Protein AF-A0A553MRD0-F1 (afdb_monomer_lite)

InterPro domains:
  IPR001875 Death effector domain [PS50168] (4-34)
  IPR001875 Death effector domain [SM00031] (3-57)
  IPR011029 Death-like domain superfamily [G3DSA:1.10.533.10] (2-34)
  IPR011029 Death-like domain superfamily [G3DSA:1.10.533.10] (35-106)
  IPR011029 Death-like domain superfamily [SSF47986] (2-101)

Foldseek 3Di:
DVVVVVVLVVVLVVVADPVLVVQLVVLLPDDDPPVLVSVLSSCVSSVNVVNNVSSVCCCCPVVVVPP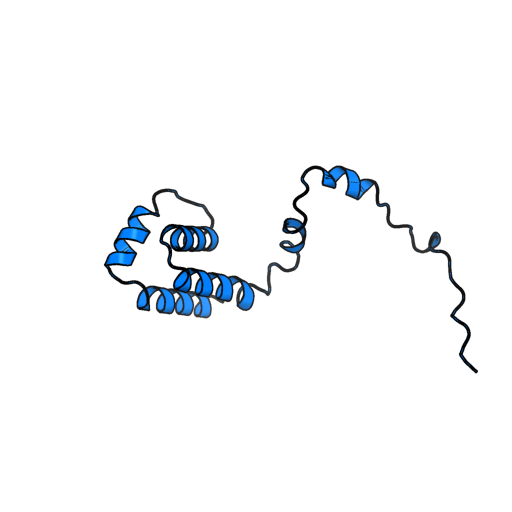PVPVVVPVPPDPVCVVCVVVPDDDDPVPDPDDDPDDDDD

Secondary structure (DSSP, 8-state):
-HHHHHHHHHHHHHT--HHHHHHHHHH--S--S-HHHHHHHHHHHTT-HHHHHHHHHHHHHTSTTS-TTTGGGTSS--GGGHHHHTT-PPPPGGGS--PPPPPPP-

Sequence (106 aa):
IMSEYSNLLSDLSENITNEDLEQLKSACKEDIPDDLSYIEHIFEISRRPDLLTRVIEYRTTVLKISEDDEIDTKLTRIPSAKKYKDIIRQPSEDEIIKLAPPPKKA

Radius of gyration: 23.46 Å; chains: 1; bounding box: 43×65×54 Å

Structure (mmCIF, N/CA/C/O backbone):
data_AF-A0A553MRD0-F1
#
_entry.id   AF-A0A553MRD0-F1
#
loop_
_atom_site.group_PDB
_atom_site.id
_atom_site.type_symbol
_atom_site.label_atom_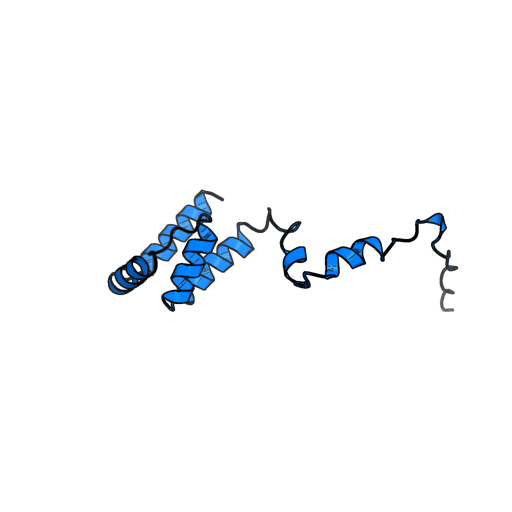id
_atom_site.label_alt_id
_atom_site.label_comp_id
_atom_site.label_asym_id
_atom_site.label_entity_id
_atom_site.label_seq_id
_atom_site.pdbx_PDB_ins_code
_atom_site.Cartn_x
_atom_site.Cartn_y
_atom_site.Cartn_z
_atom_site.occupancy
_atom_site.B_iso_or_equiv
_atom_site.auth_seq_id
_atom_site.auth_comp_id
_atom_site.auth_asym_id
_atom_site.auth_atom_id
_atom_site.pdbx_PDB_model_num
ATOM 1 N N . ILE A 1 1 ? -6.794 1.584 -12.802 1.00 62.12 1 ILE A N 1
ATOM 2 C CA . ILE A 1 1 ? -5.589 2.236 -12.227 1.00 62.12 1 ILE A CA 1
ATOM 3 C C . ILE A 1 1 ? -5.991 3.418 -11.342 1.00 62.12 1 ILE A C 1
ATOM 5 O O . ILE A 1 1 ? -5.884 3.278 -10.138 1.00 62.12 1 ILE A O 1
ATOM 9 N N . MET A 1 2 ? -6.558 4.513 -11.872 1.00 73.19 2 MET A N 1
ATOM 10 C CA . MET A 1 2 ? -6.988 5.674 -11.051 1.00 73.19 2 MET A CA 1
ATOM 11 C C . MET A 1 2 ? -8.027 5.339 -9.959 1.00 73.19 2 MET A C 1
ATOM 13 O O . MET A 1 2 ? -7.956 5.878 -8.861 1.00 73.19 2 MET A O 1
ATOM 17 N N . SER A 1 3 ? -8.968 4.427 -10.233 1.00 77.12 3 SER A N 1
ATOM 18 C CA . SER A 1 3 ? -9.942 3.944 -9.239 1.00 77.12 3 SER A CA 1
ATOM 19 C C . SER A 1 3 ? -9.289 3.136 -8.114 1.00 77.12 3 SER A C 1
ATOM 21 O O . SER A 1 3 ? -9.604 3.342 -6.951 1.00 77.12 3 SER A O 1
ATOM 23 N N . GLU A 1 4 ? -8.341 2.263 -8.455 1.00 79.50 4 GLU A N 1
ATOM 24 C CA . GLU A 1 4 ? -7.602 1.438 -7.491 1.00 79.50 4 GLU A CA 1
ATOM 25 C C . GLU A 1 4 ? -6.691 2.293 -6.602 1.00 79.50 4 GLU A C 1
ATOM 27 O O . GLU A 1 4 ? -6.588 2.045 -5.406 1.00 79.50 4 GLU A O 1
ATOM 32 N N . TYR A 1 5 ? -6.086 3.346 -7.163 1.00 82.38 5 TYR A N 1
ATOM 33 C CA . TYR A 1 5 ? -5.322 4.325 -6.389 1.00 82.38 5 TYR A CA 1
ATOM 34 C C . TYR A 1 5 ? -6.209 5.059 -5.377 1.00 82.38 5 TYR A C 1
ATOM 36 O O . TYR A 1 5 ? -5.846 5.202 -4.214 1.00 82.38 5 TYR A O 1
ATOM 44 N N . SER A 1 6 ? -7.408 5.478 -5.796 1.00 83.81 6 SER A N 1
ATOM 45 C CA . SER A 1 6 ? -8.380 6.106 -4.896 1.00 83.81 6 SER A CA 1
ATOM 46 C C . SER A 1 6 ? -8.820 5.162 -3.773 1.00 83.81 6 SER A C 1
ATOM 48 O O . SER A 1 6 ? -8.970 5.605 -2.637 1.00 83.81 6 SER A O 1
ATOM 50 N N . ASN A 1 7 ? -9.006 3.875 -4.075 1.00 86.00 7 ASN A N 1
ATOM 51 C CA . ASN A 1 7 ? -9.350 2.863 -3.076 1.00 86.00 7 ASN A CA 1
ATOM 52 C C . ASN A 1 7 ? -8.201 2.656 -2.082 1.00 86.00 7 ASN A C 1
ATOM 54 O O . ASN A 1 7 ? -8.436 2.655 -0.878 1.00 86.00 7 ASN A O 1
ATOM 58 N N . LEU A 1 8 ? -6.956 2.572 -2.568 1.00 87.06 8 LEU A N 1
ATOM 59 C CA . LEU A 1 8 ? -5.769 2.493 -1.716 1.00 87.06 8 LEU A CA 1
ATOM 60 C C . LEU A 1 8 ? -5.691 3.688 -0.758 1.00 87.06 8 LEU A C 1
ATOM 62 O O . LEU A 1 8 ? -5.460 3.498 0.432 1.00 87.06 8 LEU A O 1
ATOM 66 N N . LEU A 1 9 ? -5.893 4.912 -1.252 1.00 88.31 9 LEU A N 1
ATOM 67 C CA . LEU A 1 9 ? -5.852 6.107 -0.405 1.00 88.31 9 LEU A CA 1
ATOM 68 C C . LEU A 1 9 ? -6.962 6.107 0.656 1.00 88.31 9 LEU A C 1
ATOM 70 O O . LEU A 1 9 ? -6.705 6.512 1.790 1.00 88.31 9 LEU A O 1
ATOM 74 N N . SER A 1 10 ? -8.163 5.628 0.315 1.00 87.75 10 SER A N 1
ATOM 75 C CA . SER A 1 10 ? -9.256 5.462 1.282 1.00 87.75 10 SER A CA 1
ATOM 76 C C . SER A 1 10 ? -8.880 4.451 2.366 1.00 87.75 10 SER A C 1
ATOM 78 O O . SER A 1 10 ? -8.929 4.773 3.551 1.00 87.75 10 SER A O 1
ATOM 80 N N . ASP A 1 11 ? -8.400 3.273 1.963 1.00 88.06 11 ASP A N 1
ATOM 81 C CA . ASP A 1 11 ? -7.976 2.205 2.869 1.00 88.06 11 ASP A CA 1
ATOM 82 C C . ASP A 1 11 ? -6.852 2.658 3.811 1.00 88.06 11 ASP A C 1
ATOM 84 O O . ASP A 1 11 ? -6.874 2.361 5.007 1.00 88.06 11 ASP A O 1
ATOM 88 N N . LEU A 1 12 ? -5.857 3.380 3.290 1.00 89.06 12 LEU A N 1
ATOM 89 C CA . LEU A 1 12 ? -4.775 3.936 4.100 1.00 89.06 12 LEU A CA 1
ATOM 90 C C . LEU A 1 12 ? -5.325 4.953 5.104 1.00 89.06 12 LEU A C 1
ATOM 92 O O . LEU A 1 12 ? -5.004 4.871 6.287 1.00 89.06 12 LEU A O 1
ATOM 96 N N . SER A 1 13 ? -6.194 5.866 4.660 1.00 88.00 13 SER A N 1
ATOM 97 C CA . SER A 1 13 ? -6.797 6.885 5.522 1.00 88.00 13 SER A CA 1
ATOM 98 C C . SER A 1 13 ? -7.643 6.287 6.647 1.00 88.00 13 SER A C 1
ATOM 100 O O . SER A 1 13 ? -7.644 6.827 7.749 1.00 88.00 13 SER A O 1
ATOM 102 N N . GLU A 1 14 ? -8.354 5.189 6.398 1.00 90.00 14 GLU A N 1
ATOM 103 C CA . GLU A 1 14 ? -9.171 4.509 7.412 1.00 90.00 14 GLU A CA 1
ATOM 104 C C . GLU A 1 14 ? -8.326 3.834 8.503 1.00 90.00 14 GLU A C 1
ATOM 106 O O . GLU A 1 14 ? -8.797 3.640 9.623 1.00 90.00 14 GLU A O 1
ATOM 111 N N . ASN A 1 15 ? -7.066 3.507 8.199 1.00 86.31 15 ASN A N 1
ATOM 112 C CA . ASN A 1 15 ? -6.142 2.840 9.118 1.00 86.31 15 ASN A CA 1
ATOM 113 C C . ASN A 1 15 ? -5.134 3.803 9.778 1.00 86.31 15 ASN A C 1
ATOM 115 O O . ASN A 1 15 ? -4.297 3.369 10.574 1.00 86.31 15 ASN A O 1
ATOM 119 N N . ILE A 1 16 ? -5.198 5.103 9.480 1.00 89.25 16 ILE A N 1
ATOM 120 C CA . ILE A 1 16 ? -4.351 6.140 10.084 1.00 89.25 16 ILE A CA 1
ATOM 121 C C . ILE A 1 16 ? -5.108 6.793 11.246 1.00 89.25 16 ILE A C 1
ATOM 123 O O . ILE A 1 16 ? -6.171 7.385 11.062 1.00 89.25 16 ILE A O 1
ATOM 127 N N . THR A 1 17 ? -4.553 6.726 12.457 1.00 88.38 17 THR A N 1
ATOM 128 C CA . THR A 1 17 ? -5.090 7.471 13.604 1.00 88.38 17 THR A CA 1
ATOM 129 C C . THR A 1 17 ? -4.562 8.909 13.618 1.00 88.38 17 THR A C 1
ATOM 131 O O . THR A 1 17 ? -3.593 9.243 12.940 1.00 88.38 17 THR A O 1
ATOM 134 N N . ASN A 1 18 ? -5.161 9.788 14.428 1.00 85.44 18 ASN A N 1
ATOM 135 C CA . ASN A 1 18 ? -4.657 11.161 14.584 1.00 85.44 18 ASN A CA 1
ATOM 136 C C . ASN A 1 18 ? -3.228 11.217 15.158 1.00 85.44 18 ASN A C 1
ATOM 138 O O . ASN A 1 18 ? -2.488 12.145 14.847 1.00 85.44 18 ASN A O 1
ATOM 142 N N . GLU A 1 19 ? -2.833 10.239 15.977 1.00 84.69 19 GLU A N 1
ATOM 143 C CA . GLU A 1 19 ? -1.469 10.153 16.512 1.00 84.69 19 GLU A CA 1
ATOM 144 C C . GLU A 1 19 ? -0.471 9.768 15.416 1.00 84.69 19 GLU A C 1
ATOM 146 O O . GLU A 1 19 ? 0.574 10.405 15.275 1.00 84.69 19 GLU A O 1
ATOM 151 N N . ASP A 1 20 ? -0.835 8.791 14.583 1.00 84.44 20 ASP A N 1
ATOM 152 C CA . ASP A 1 20 ? -0.049 8.428 13.404 1.00 84.44 20 ASP A CA 1
ATOM 153 C C . ASP A 1 20 ? 0.082 9.614 12.452 1.00 84.44 20 ASP A C 1
ATOM 155 O O . ASP A 1 20 ? 1.161 9.882 11.938 1.00 84.44 20 ASP A O 1
ATOM 159 N N . LEU A 1 21 ? -1.000 10.369 12.253 1.00 84.12 21 LEU A N 1
ATOM 160 C CA . LEU A 1 21 ? -1.018 11.519 11.358 1.00 84.12 21 LEU A CA 1
ATOM 161 C C . LEU A 1 21 ? 0.008 12.586 11.767 1.00 84.12 21 LEU A C 1
ATOM 163 O O . LEU A 1 21 ? 0.676 13.156 10.907 1.00 84.12 21 LEU A O 1
ATOM 167 N N . GLU A 1 22 ? 0.172 12.843 13.064 1.00 82.88 22 GLU A N 1
ATOM 168 C CA . GLU A 1 22 ? 1.194 13.771 13.558 1.00 82.88 22 GLU A CA 1
ATOM 169 C C . GLU A 1 22 ? 2.618 13.221 13.376 1.00 82.88 22 GLU A C 1
ATOM 171 O O . GLU A 1 22 ? 3.529 13.970 13.007 1.00 82.88 22 GLU A O 1
ATOM 176 N N . GLN A 1 23 ? 2.819 11.910 13.544 1.00 81.50 23 GLN A N 1
ATOM 177 C CA . GLN A 1 23 ? 4.109 11.271 13.257 1.00 81.50 23 GLN A CA 1
ATOM 178 C C . GLN A 1 23 ? 4.458 11.336 11.765 1.00 81.50 23 GLN A C 1
ATOM 180 O O . GLN A 1 23 ? 5.589 11.677 11.420 1.00 81.50 23 GLN A O 1
ATOM 185 N N . LEU A 1 24 ? 3.484 11.075 10.891 1.00 83.31 24 LEU A N 1
ATOM 186 C CA . LEU A 1 24 ? 3.631 11.146 9.438 1.00 83.31 24 LEU A CA 1
ATOM 187 C C . LEU A 1 24 ? 3.947 12.584 8.996 1.00 83.31 24 LEU A C 1
ATOM 189 O O . LEU A 1 24 ? 4.907 12.806 8.269 1.00 83.31 24 LEU A O 1
ATOM 193 N N . LYS A 1 25 ? 3.231 13.594 9.510 1.00 82.75 25 LYS A N 1
ATOM 194 C CA . LYS A 1 25 ? 3.532 15.014 9.227 1.00 82.75 25 LYS A CA 1
ATOM 195 C C . LYS A 1 25 ? 4.941 15.421 9.656 1.00 82.75 25 LYS A C 1
ATOM 197 O O . LYS A 1 25 ? 5.600 16.178 8.950 1.00 82.75 25 LYS A O 1
ATOM 202 N N . SER A 1 26 ? 5.403 14.938 10.810 1.00 81.12 26 SER A N 1
ATOM 203 C CA . SER A 1 26 ? 6.762 15.202 11.301 1.00 81.12 26 SER A CA 1
ATOM 204 C C . SER A 1 26 ? 7.838 14.552 10.421 1.00 81.12 26 SER A C 1
ATOM 206 O O . SER A 1 26 ? 8.948 15.079 10.307 1.00 81.12 26 SER A O 1
ATOM 208 N N . ALA A 1 27 ? 7.495 13.423 9.801 1.00 78.62 27 ALA A N 1
ATOM 209 C CA . ALA A 1 27 ? 8.334 12.654 8.898 1.00 78.62 27 ALA A CA 1
ATOM 210 C C . ALA A 1 27 ? 8.414 13.273 7.484 1.00 78.62 27 ALA A C 1
ATOM 212 O O . ALA A 1 27 ? 9.456 13.185 6.841 1.00 78.62 27 ALA A O 1
ATOM 213 N N . CYS A 1 28 ? 7.372 13.989 7.047 1.00 76.94 28 CYS A N 1
ATOM 214 C CA . CYS A 1 28 ? 7.262 14.664 5.745 1.00 76.94 28 CYS A CA 1
ATOM 215 C C . CYS A 1 28 ? 8.151 15.920 5.558 1.00 76.94 28 CYS A C 1
ATOM 217 O O . CYS A 1 28 ? 7.751 16.872 4.890 1.00 76.94 28 CYS A O 1
ATOM 219 N N . LYS A 1 29 ? 9.338 15.988 6.174 1.00 69.06 29 LYS A N 1
ATOM 220 C CA . LYS A 1 29 ? 10.199 17.191 6.151 1.00 69.06 29 LYS A CA 1
ATOM 221 C C . LYS A 1 29 ? 10.986 17.402 4.853 1.00 69.06 29 LYS A C 1
ATOM 223 O O . LYS A 1 29 ? 11.548 18.483 4.685 1.00 69.06 29 LYS A O 1
ATOM 228 N N . GLU A 1 30 ? 11.047 16.410 3.970 1.00 64.00 30 GLU A N 1
ATOM 229 C CA . GLU A 1 30 ? 11.822 16.462 2.726 1.00 64.00 30 GLU A CA 1
ATOM 230 C C . GLU A 1 30 ? 10.916 16.174 1.524 1.00 64.00 30 GLU A C 1
ATOM 232 O O . GLU A 1 30 ? 10.273 15.133 1.479 1.00 64.00 30 GLU A O 1
ATOM 237 N N . ASP A 1 31 ? 10.869 17.081 0.544 1.00 58.78 31 ASP A N 1
ATOM 238 C CA . ASP A 1 31 ? 10.139 16.860 -0.710 1.00 58.78 31 ASP A CA 1
ATOM 239 C C . ASP A 1 31 ? 10.905 15.859 -1.589 1.00 58.78 31 ASP A C 1
ATOM 241 O O . ASP A 1 31 ? 11.954 16.185 -2.156 1.00 58.78 31 ASP A O 1
ATOM 245 N N . ILE A 1 32 ? 10.383 14.637 -1.723 1.00 57.00 32 ILE A N 1
ATOM 246 C CA . ILE A 1 32 ? 10.894 13.642 -2.673 1.00 57.00 32 ILE A CA 1
ATOM 247 C C . ILE A 1 32 ? 9.979 13.642 -3.909 1.00 57.00 32 ILE A C 1
ATOM 249 O O . ILE A 1 32 ? 8.768 13.506 -3.760 1.00 57.00 32 ILE A O 1
ATOM 253 N N . PRO A 1 33 ? 10.526 13.764 -5.134 1.00 53.97 33 PRO A N 1
ATOM 254 C CA . PRO A 1 33 ? 9.760 14.000 -6.364 1.00 53.97 33 PRO A CA 1
ATOM 255 C C . PRO A 1 33 ? 8.991 12.780 -6.910 1.00 53.97 33 PRO A C 1
ATOM 257 O O . PRO A 1 33 ? 8.599 12.794 -8.073 1.00 53.97 33 PRO A O 1
ATOM 260 N N . ASP A 1 34 ? 8.802 11.725 -6.116 1.00 60.25 34 ASP A N 1
ATOM 261 C CA . ASP A 1 34 ? 8.186 10.475 -6.562 1.00 60.25 34 ASP A CA 1
ATOM 262 C C . ASP A 1 34 ? 7.126 10.020 -5.549 1.00 60.25 34 ASP A C 1
ATOM 264 O O . ASP A 1 34 ? 7.453 9.523 -4.470 1.00 60.25 34 ASP A O 1
ATOM 268 N N . ASP A 1 35 ? 5.852 10.251 -5.881 1.00 69.62 35 ASP A N 1
ATOM 269 C CA . ASP A 1 35 ? 4.726 10.267 -4.934 1.00 69.62 35 ASP A CA 1
ATOM 270 C C . ASP A 1 35 ? 4.565 8.955 -4.143 1.00 69.62 35 ASP A C 1
ATOM 272 O O . ASP A 1 35 ? 4.292 8.981 -2.943 1.00 69.62 35 ASP A O 1
ATOM 276 N N . LEU A 1 36 ? 4.773 7.795 -4.778 1.00 75.81 36 LEU A N 1
ATOM 277 C CA . LEU A 1 36 ? 4.655 6.487 -4.115 1.00 75.81 36 LEU A CA 1
ATOM 278 C C . LEU A 1 36 ? 5.904 6.129 -3.309 1.00 75.81 36 LEU A C 1
ATOM 280 O O . LEU A 1 36 ? 5.785 5.683 -2.170 1.00 75.81 36 LEU A O 1
ATOM 284 N N . SER A 1 37 ? 7.091 6.362 -3.871 1.00 78.06 37 SER A N 1
ATOM 285 C CA . SER A 1 37 ? 8.369 6.156 -3.179 1.00 78.06 37 SER A CA 1
ATOM 286 C C . SER A 1 37 ? 8.472 7.035 -1.928 1.00 78.06 37 SER A C 1
ATOM 288 O O . SER A 1 37 ? 8.994 6.605 -0.899 1.00 78.06 37 SER A O 1
ATOM 290 N N . TYR A 1 38 ? 7.918 8.248 -1.991 1.00 83.12 38 TYR A N 1
ATOM 291 C CA . TYR A 1 38 ? 7.797 9.148 -0.855 1.00 83.12 38 TYR A CA 1
ATOM 292 C C . TYR A 1 38 ? 6.866 8.575 0.219 1.00 83.12 38 TYR A C 1
ATOM 294 O O . TYR A 1 38 ? 7.277 8.438 1.368 1.00 83.12 38 TYR A O 1
ATOM 302 N N . ILE A 1 39 ? 5.651 8.153 -0.146 1.00 83.50 39 ILE A N 1
ATOM 303 C CA . ILE A 1 39 ? 4.695 7.553 0.799 1.00 83.50 39 ILE A CA 1
ATOM 304 C C . ILE A 1 39 ? 5.261 6.276 1.453 1.00 83.50 39 ILE A C 1
ATOM 306 O O . ILE A 1 39 ? 5.110 6.089 2.661 1.00 83.50 39 ILE A O 1
ATOM 310 N N . GLU A 1 40 ? 5.955 5.421 0.695 1.00 85.06 40 GLU A N 1
ATOM 311 C CA . GLU A 1 40 ? 6.640 4.236 1.233 1.00 85.06 40 GLU A CA 1
ATOM 312 C C . GLU A 1 40 ? 7.691 4.615 2.277 1.00 85.06 40 GLU A C 1
ATOM 314 O O . GLU A 1 40 ? 7.706 4.056 3.377 1.00 85.06 40 GLU A O 1
ATOM 319 N N . HIS A 1 41 ? 8.534 5.601 1.959 1.00 83.94 41 HIS A N 1
ATOM 320 C CA . HIS A 1 41 ? 9.569 6.071 2.870 1.00 83.94 41 HIS A CA 1
ATOM 321 C C . HIS A 1 41 ? 8.973 6.606 4.176 1.00 83.94 41 HIS A C 1
ATOM 323 O O . HIS A 1 41 ? 9.448 6.260 5.259 1.00 83.94 41 HIS A O 1
ATOM 329 N N . ILE A 1 42 ? 7.896 7.390 4.081 1.00 86.75 42 ILE A N 1
ATOM 330 C CA . ILE A 1 42 ? 7.187 7.936 5.238 1.00 86.75 42 ILE A CA 1
ATOM 331 C C . ILE A 1 42 ? 6.631 6.811 6.134 1.00 86.75 42 ILE A C 1
ATOM 333 O O . ILE A 1 42 ? 6.826 6.841 7.351 1.00 86.75 42 ILE A O 1
ATOM 337 N N . PHE A 1 43 ? 6.004 5.772 5.573 1.00 88.56 43 PHE A N 1
ATOM 338 C CA . PHE A 1 43 ? 5.502 4.648 6.377 1.00 88.56 43 PHE A CA 1
ATOM 339 C C . PHE A 1 43 ? 6.612 3.784 6.988 1.00 88.56 43 PHE A C 1
ATOM 341 O O . PHE A 1 43 ? 6.448 3.265 8.100 1.00 88.56 43 PHE A O 1
ATOM 348 N N . GLU A 1 44 ? 7.757 3.665 6.315 1.00 84.81 44 GLU A N 1
ATOM 349 C CA . GLU A 1 44 ? 8.934 2.974 6.842 1.00 84.81 44 GLU A CA 1
ATOM 350 C C . GLU A 1 44 ? 9.495 3.680 8.089 1.00 84.81 44 GLU A C 1
ATOM 352 O O . GLU A 1 44 ? 9.713 3.039 9.127 1.00 84.81 44 GLU A O 1
ATOM 357 N N . ILE A 1 45 ? 9.674 5.006 8.029 1.00 84.50 45 ILE A N 1
ATOM 358 C CA . ILE A 1 45 ? 10.213 5.789 9.153 1.00 84.50 45 ILE A CA 1
ATOM 359 C C . ILE A 1 45 ? 9.206 5.960 10.294 1.00 84.50 45 ILE A C 1
ATOM 361 O O . ILE A 1 45 ? 9.609 5.940 11.459 1.00 84.50 45 ILE A O 1
ATOM 365 N N . SER A 1 46 ? 7.906 6.014 9.991 1.00 83.50 46 SER A N 1
ATOM 366 C CA . SER A 1 46 ? 6.828 6.025 10.990 1.00 83.50 46 SER A CA 1
ATOM 367 C C . SER A 1 46 ? 6.524 4.649 11.592 1.00 83.50 46 SER A C 1
ATOM 369 O O . SER A 1 46 ? 5.612 4.530 12.402 1.00 83.50 46 SER A O 1
ATOM 371 N N . ARG A 1 47 ? 7.287 3.600 11.240 1.00 87.88 47 ARG A N 1
ATOM 372 C CA . ARG A 1 47 ? 7.129 2.236 11.780 1.00 87.88 47 ARG A CA 1
ATOM 373 C C . ARG A 1 47 ? 5.710 1.681 11.600 1.00 87.88 47 ARG A C 1
ATOM 375 O O . ARG A 1 47 ? 5.204 0.983 12.478 1.00 87.88 47 ARG A O 1
ATOM 382 N N . ARG A 1 48 ? 5.104 1.941 10.437 1.00 88.00 48 ARG A N 1
ATOM 383 C CA . ARG A 1 48 ? 3.783 1.432 10.030 1.00 88.00 48 ARG A CA 1
ATOM 384 C C . ARG A 1 48 ? 3.916 0.361 8.941 1.00 88.00 48 ARG A C 1
ATOM 386 O O . ARG A 1 48 ? 3.621 0.624 7.773 1.00 88.00 48 ARG A O 1
ATOM 393 N N . PRO A 1 49 ? 4.392 -0.855 9.290 1.00 87.88 49 PRO A N 1
ATOM 394 C CA . PRO A 1 49 ? 4.599 -1.927 8.316 1.00 87.88 49 PRO A CA 1
ATOM 395 C C . PRO A 1 49 ? 3.289 -2.397 7.669 1.00 87.88 49 PRO A C 1
ATOM 397 O O . PRO A 1 49 ? 3.304 -2.896 6.548 1.00 87.88 49 PRO A O 1
ATOM 400 N N . ASP A 1 50 ? 2.161 -2.221 8.352 1.00 88.38 50 ASP A N 1
ATOM 401 C CA . ASP A 1 50 ? 0.816 -2.512 7.862 1.00 88.38 50 ASP A CA 1
ATOM 402 C C . ASP A 1 50 ? 0.424 -1.612 6.678 1.00 88.38 50 ASP A C 1
ATOM 404 O O . ASP A 1 50 ? -0.021 -2.109 5.644 1.00 88.38 50 ASP A O 1
ATOM 408 N N . LEU A 1 51 ? 0.669 -0.304 6.788 1.00 89.38 51 LEU A N 1
ATOM 409 C CA . LEU A 1 51 ? 0.408 0.656 5.712 1.00 89.38 51 LEU A CA 1
ATOM 410 C C . LEU A 1 51 ? 1.418 0.501 4.568 1.00 89.38 51 LEU A C 1
ATOM 412 O O . LEU A 1 51 ? 1.032 0.493 3.398 1.00 89.38 51 LEU A O 1
ATOM 416 N N . LEU A 1 52 ? 2.697 0.297 4.904 1.00 89.06 52 LEU A N 1
ATOM 417 C CA . LEU A 1 52 ? 3.764 0.060 3.930 1.00 89.06 52 LEU A CA 1
ATOM 418 C C . LEU A 1 52 ? 3.485 -1.176 3.061 1.00 89.06 52 LEU A C 1
ATOM 420 O O . LEU A 1 52 ? 3.645 -1.125 1.843 1.00 89.06 52 LEU A O 1
ATOM 424 N N . THR A 1 53 ? 3.016 -2.270 3.669 1.00 89.50 53 THR A N 1
ATOM 425 C CA . THR A 1 53 ? 2.676 -3.504 2.943 1.00 89.50 53 THR A CA 1
ATOM 426 C C . THR A 1 53 ? 1.598 -3.248 1.896 1.00 89.50 53 THR A C 1
ATOM 428 O O . THR A 1 53 ? 1.748 -3.674 0.756 1.00 89.50 53 THR A O 1
ATOM 431 N N . ARG A 1 54 ? 0.560 -2.477 2.236 1.00 87.56 54 ARG A N 1
ATOM 432 C CA . ARG A 1 54 ? -0.554 -2.180 1.324 1.00 87.56 54 ARG A CA 1
ATOM 433 C C . ARG A 1 54 ? -0.123 -1.356 0.107 1.00 87.56 54 ARG A C 1
ATOM 435 O O . ARG A 1 54 ? -0.571 -1.615 -1.008 1.00 87.56 54 ARG A O 1
ATOM 442 N N . VAL A 1 55 ? 0.786 -0.398 0.303 1.00 86.00 55 VAL A N 1
ATOM 443 C CA . VAL A 1 55 ? 1.371 0.396 -0.794 1.00 86.00 55 VAL A CA 1
ATOM 444 C C . VAL A 1 55 ? 2.248 -0.474 -1.700 1.00 86.00 55 VAL A C 1
ATOM 446 O O . VAL A 1 55 ? 2.118 -0.417 -2.924 1.00 86.00 55 VAL A O 1
ATOM 449 N N . ILE A 1 56 ? 3.084 -1.339 -1.114 1.00 84.94 56 ILE A N 1
ATOM 450 C CA . ILE A 1 56 ? 3.935 -2.274 -1.866 1.00 84.94 56 ILE A CA 1
ATOM 451 C C . ILE A 1 56 ? 3.084 -3.283 -2.643 1.00 84.94 56 ILE A C 1
ATOM 453 O O . ILE A 1 56 ? 3.381 -3.580 -3.802 1.00 84.94 56 ILE A O 1
ATOM 457 N N . GLU A 1 57 ? 2.018 -3.809 -2.043 1.00 86.38 57 GLU A N 1
ATOM 458 C CA . GLU A 1 57 ? 1.065 -4.694 -2.712 1.00 86.38 57 GLU A CA 1
ATOM 459 C C . GLU A 1 57 ? 0.415 -3.988 -3.898 1.00 86.38 57 GLU A C 1
ATOM 461 O O . GLU A 1 57 ? 0.417 -4.539 -4.996 1.00 86.38 57 GLU A O 1
ATOM 466 N N . TYR A 1 58 ? -0.048 -2.745 -3.741 1.00 85.25 58 TYR A N 1
ATOM 467 C CA . TYR A 1 58 ? -0.596 -1.964 -4.850 1.00 85.25 58 TYR A CA 1
ATOM 468 C C . TYR A 1 58 ? 0.428 -1.763 -5.979 1.00 85.25 58 TYR A C 1
ATOM 470 O O . TYR A 1 58 ? 0.133 -2.063 -7.141 1.00 85.25 58 TYR A O 1
ATOM 478 N N . ARG A 1 59 ? 1.662 -1.347 -5.659 1.00 81.50 59 ARG A N 1
ATOM 479 C CA . ARG A 1 59 ? 2.740 -1.192 -6.651 1.00 81.50 59 ARG A CA 1
ATOM 480 C C . ARG A 1 59 ? 3.011 -2.504 -7.383 1.00 81.50 59 ARG A C 1
ATOM 482 O O . ARG A 1 59 ? 3.081 -2.554 -8.606 1.00 81.50 59 ARG A O 1
ATOM 489 N N . THR A 1 60 ? 3.086 -3.597 -6.639 1.00 78.81 60 THR A N 1
ATOM 490 C CA . THR A 1 60 ? 3.405 -4.909 -7.195 1.00 78.81 60 THR A CA 1
ATOM 491 C C . THR A 1 60 ? 2.198 -5.660 -7.753 1.00 78.81 60 THR A C 1
ATOM 493 O O . THR A 1 60 ? 2.376 -6.773 -8.217 1.00 78.81 60 THR A O 1
ATOM 496 N N . THR A 1 61 ? 0.971 -5.156 -7.731 1.00 78.62 61 THR A N 1
ATOM 497 C CA . THR A 1 61 ? -0.186 -5.898 -8.282 1.00 78.62 61 THR A CA 1
ATOM 498 C C . THR A 1 61 ? -0.976 -5.078 -9.285 1.00 78.62 61 THR A C 1
ATOM 500 O O . THR A 1 61 ? -1.443 -5.626 -1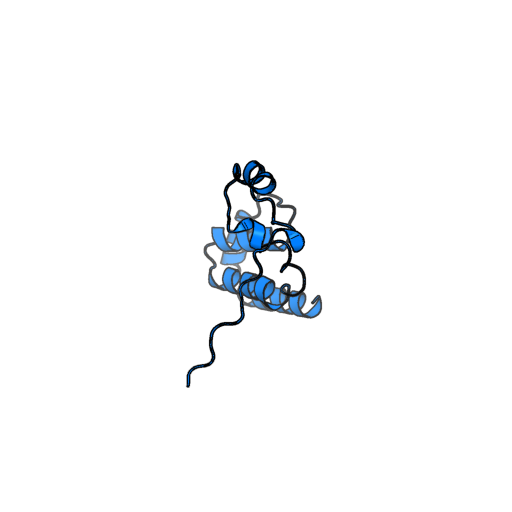0.279 1.00 78.62 61 THR A O 1
ATOM 503 N N . VAL A 1 62 ? -1.054 -3.764 -9.081 1.00 72.31 62 VAL A N 1
ATOM 504 C CA . VAL A 1 62 ? -1.795 -2.833 -9.937 1.00 72.31 62 VAL A CA 1
ATOM 505 C C . VAL A 1 62 ? -0.868 -2.114 -10.918 1.00 72.31 62 VAL A C 1
ATOM 507 O O . VAL A 1 62 ? -1.252 -1.920 -12.071 1.00 72.31 62 VAL A O 1
ATOM 510 N N . LEU A 1 63 ? 0.357 -1.755 -10.506 1.00 67.69 63 LEU A N 1
ATOM 511 C CA . LEU A 1 63 ? 1.351 -1.128 -11.398 1.00 67.69 63 LEU A CA 1
ATOM 512 C C . LEU A 1 63 ? 2.231 -2.144 -12.149 1.00 67.69 63 LEU A C 1
ATOM 514 O O . LEU A 1 63 ? 2.929 -1.768 -13.091 1.00 67.69 63 LEU A O 1
ATOM 518 N N . LYS A 1 64 ? 2.104 -3.443 -11.833 1.00 61.34 64 LYS A N 1
ATOM 519 C CA . LYS A 1 64 ? 2.804 -4.593 -12.450 1.00 61.34 64 LYS A CA 1
ATOM 520 C C . LYS A 1 64 ? 2.567 -4.823 -13.957 1.00 61.34 64 LYS A C 1
ATOM 522 O O . LYS A 1 64 ? 2.873 -5.890 -14.467 1.00 61.34 64 LYS A O 1
ATOM 527 N N . ILE A 1 65 ? 2.026 -3.848 -14.684 1.00 47.94 65 ILE A N 1
ATOM 528 C CA . ILE A 1 65 ? 1.864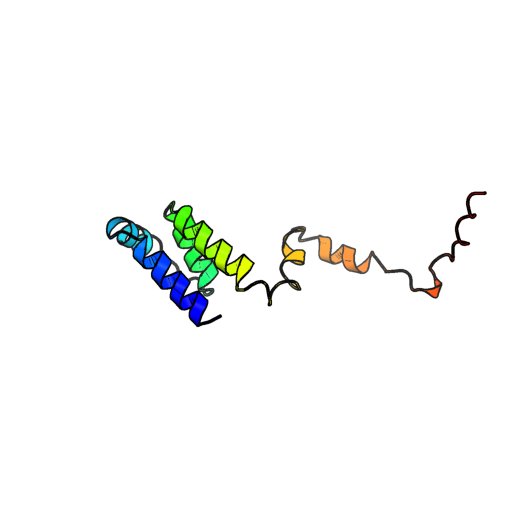 -3.904 -16.147 1.00 47.94 65 ILE A CA 1
ATOM 529 C C . ILE A 1 65 ? 2.828 -2.923 -16.851 1.00 47.94 65 ILE A C 1
ATOM 531 O O . ILE A 1 65 ? 2.903 -2.928 -18.073 1.00 47.94 65 ILE A O 1
ATOM 535 N N . SER A 1 66 ? 3.604 -2.106 -16.119 1.00 49.75 66 SER A N 1
ATOM 536 C CA . SER A 1 66 ? 4.498 -1.108 -16.740 1.00 49.75 66 SER A CA 1
ATOM 537 C C . SER A 1 66 ? 5.998 -1.261 -16.449 1.00 49.75 66 SER A C 1
ATOM 539 O O . SER A 1 66 ? 6.779 -0.594 -17.122 1.00 49.75 66 SER A O 1
ATOM 541 N N . GLU A 1 67 ? 6.425 -2.085 -15.485 1.00 50.53 67 GLU A N 1
ATOM 542 C CA . GLU A 1 67 ? 7.820 -2.074 -14.989 1.00 50.53 67 GLU A CA 1
ATOM 543 C C . GLU A 1 67 ? 8.638 -3.359 -15.241 1.00 50.53 67 GLU A C 1
ATOM 545 O O . GLU A 1 67 ? 9.803 -3.424 -14.844 1.00 50.53 67 GLU A O 1
ATOM 550 N N . ASP A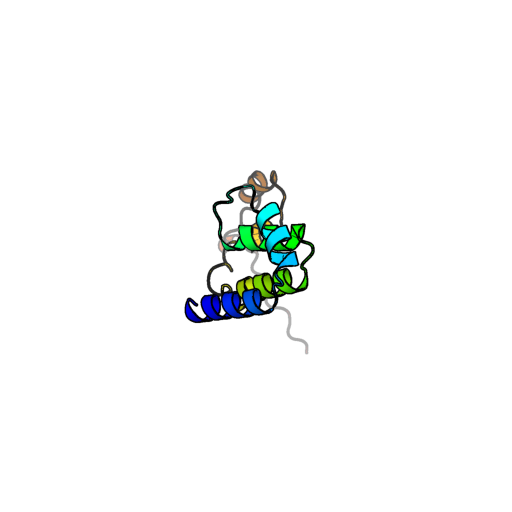 1 68 ? 8.105 -4.370 -15.936 1.00 45.91 68 ASP A N 1
ATOM 551 C CA . ASP A 1 68 ? 8.858 -5.618 -16.176 1.00 45.91 68 ASP A CA 1
ATOM 552 C C . ASP A 1 68 ? 10.110 -5.439 -17.069 1.00 45.91 68 ASP A C 1
ATOM 554 O O . ASP A 1 68 ? 10.981 -6.306 -17.067 1.00 45.91 68 ASP A O 1
ATOM 558 N N . ASP A 1 69 ? 10.283 -4.297 -17.748 1.00 48.84 69 ASP A N 1
ATOM 559 C CA . ASP A 1 69 ? 11.499 -4.007 -18.527 1.00 48.84 69 ASP A CA 1
ATOM 560 C C . ASP A 1 69 ? 12.619 -3.301 -17.727 1.00 48.84 69 ASP A C 1
ATOM 562 O O . ASP A 1 69 ? 13.759 -3.249 -18.198 1.00 48.84 69 ASP A O 1
ATOM 566 N N . GLU A 1 70 ? 12.362 -2.774 -16.516 1.00 52.88 70 GLU A N 1
ATOM 567 C CA . GLU A 1 70 ? 13.340 -1.906 -15.824 1.00 52.88 70 GLU A CA 1
ATOM 568 C C . GLU A 1 70 ? 13.798 -2.390 -14.433 1.00 52.88 70 GLU A C 1
ATOM 570 O O . GLU A 1 70 ? 14.953 -2.141 -14.054 1.00 52.88 70 GLU A O 1
ATOM 575 N N . ILE A 1 71 ? 12.983 -3.147 -13.683 1.00 49.28 71 ILE A N 1
ATOM 576 C CA . ILE A 1 71 ? 13.330 -3.551 -12.301 1.00 49.28 71 ILE A CA 1
ATOM 577 C C . ILE A 1 71 ? 14.394 -4.666 -12.269 1.00 49.28 71 ILE A C 1
ATOM 579 O O . ILE A 1 71 ? 15.255 -4.671 -11.381 1.00 49.28 71 ILE A O 1
ATOM 583 N N . ASP A 1 72 ? 14.425 -5.561 -13.266 1.00 43.19 72 ASP A N 1
ATOM 584 C CA . ASP A 1 72 ? 15.406 -6.664 -13.329 1.00 43.19 72 ASP A CA 1
ATOM 585 C C . ASP A 1 72 ? 16.860 -6.151 -13.443 1.00 43.19 72 ASP A C 1
ATOM 587 O O . ASP A 1 72 ? 17.822 -6.803 -13.037 1.00 43.19 72 ASP A O 1
ATOM 591 N N . THR A 1 73 ? 17.047 -4.898 -13.875 1.00 50.78 73 THR A N 1
ATOM 592 C CA . THR A 1 73 ? 18.376 -4.270 -13.937 1.00 50.78 73 THR A CA 1
ATOM 593 C C . THR A 1 73 ? 18.907 -3.775 -12.586 1.00 50.78 73 THR A C 1
ATOM 595 O O . THR A 1 73 ? 20.111 -3.526 -12.454 1.00 50.78 73 THR A O 1
ATOM 598 N N . LYS A 1 74 ? 18.050 -3.620 -11.567 1.00 54.34 74 LYS A N 1
ATOM 599 C CA . LYS A 1 74 ? 18.422 -3.049 -10.258 1.00 54.34 74 LYS A CA 1
ATOM 600 C C . LYS A 1 74 ? 18.767 -4.113 -9.211 1.00 54.34 74 LYS A C 1
ATOM 602 O O . LYS A 1 74 ? 19.449 -3.779 -8.240 1.00 54.34 74 LYS A O 1
ATOM 607 N N . LEU A 1 75 ? 18.388 -5.379 -9.429 1.00 48.28 75 LEU A N 1
ATOM 608 C CA . LEU A 1 75 ? 18.715 -6.490 -8.523 1.00 48.28 75 LEU A CA 1
ATOM 609 C C . LEU A 1 75 ? 20.158 -7.010 -8.698 1.00 48.28 75 LEU A C 1
ATOM 611 O O . LEU A 1 75 ? 20.719 -7.600 -7.777 1.00 48.28 75 LEU A O 1
ATOM 615 N N . THR A 1 76 ? 20.834 -6.688 -9.808 1.00 48.19 76 THR A N 1
ATOM 616 C CA . THR A 1 76 ? 22.286 -6.895 -9.979 1.00 48.19 76 THR A CA 1
ATOM 617 C C . THR A 1 76 ? 23.050 -5.577 -9.813 1.00 48.19 76 THR A C 1
ATOM 619 O O . THR A 1 76 ? 23.606 -5.014 -10.759 1.00 48.19 76 THR A O 1
ATOM 622 N N . ARG A 1 77 ? 23.065 -5.041 -8.589 1.00 56.88 77 ARG A N 1
ATOM 623 C CA . ARG A 1 77 ? 23.746 -3.789 -8.217 1.00 56.88 77 ARG A CA 1
ATOM 624 C C . ARG A 1 77 ? 25.276 -3.958 -8.180 1.00 56.88 77 ARG A C 1
ATOM 626 O O . ARG A 1 77 ? 25.884 -3.941 -7.116 1.00 56.88 77 ARG A O 1
ATOM 633 N N . ILE A 1 78 ? 25.913 -4.080 -9.345 1.00 50.69 78 ILE A N 1
ATOM 634 C CA . ILE A 1 78 ? 27.367 -3.916 -9.512 1.00 50.69 78 ILE A CA 1
ATOM 635 C C . ILE A 1 78 ? 27.609 -2.730 -10.466 1.00 50.69 78 ILE A C 1
ATOM 637 O O . ILE A 1 78 ? 27.499 -2.889 -11.682 1.00 50.69 78 ILE A O 1
ATOM 641 N N . PRO A 1 79 ? 27.966 -1.531 -9.962 1.00 48.09 79 PRO A N 1
ATOM 642 C CA . PRO A 1 79 ? 28.208 -0.347 -10.799 1.00 48.09 79 PRO A CA 1
ATOM 643 C C . PRO A 1 79 ? 29.344 -0.523 -11.824 1.00 48.09 79 PRO A C 1
ATOM 645 O O . PRO A 1 79 ? 29.328 0.095 -12.887 1.00 48.09 79 PRO A O 1
ATOM 648 N N . SER A 1 80 ? 30.319 -1.396 -11.546 1.00 48.91 80 SER A N 1
ATOM 649 C CA . SER A 1 80 ? 31.439 -1.712 -12.445 1.00 48.91 80 SER A CA 1
ATOM 650 C C . SER A 1 80 ? 31.072 -2.667 -13.593 1.00 48.91 80 SER A C 1
ATOM 652 O O . SER A 1 80 ? 31.869 -2.839 -14.517 1.00 48.91 80 SER A O 1
ATOM 654 N N . ALA A 1 81 ? 29.866 -3.251 -13.589 1.00 50.88 81 ALA A N 1
ATOM 655 C CA . ALA A 1 81 ? 29.443 -4.254 -14.568 1.00 50.88 81 ALA A CA 1
ATOM 656 C C . ALA A 1 81 ? 29.166 -3.686 -15.973 1.00 50.88 81 ALA A C 1
ATOM 658 O O . ALA A 1 81 ? 29.109 -4.448 -16.937 1.00 50.88 81 ALA A O 1
ATOM 659 N N . LYS A 1 82 ? 29.058 -2.356 -16.129 1.00 53.78 82 LYS A N 1
ATOM 660 C CA . LYS A 1 82 ? 28.870 -1.719 -17.447 1.00 53.78 82 LYS A CA 1
ATOM 661 C C . LYS A 1 82 ? 29.984 -2.080 -18.439 1.00 53.78 82 LYS A C 1
ATOM 663 O O . LYS A 1 82 ? 29.682 -2.312 -19.598 1.00 53.78 82 LYS A O 1
ATOM 668 N N . LYS A 1 83 ? 31.236 -2.227 -17.976 1.00 55.28 83 LYS A N 1
ATOM 669 C CA . LYS A 1 83 ? 32.368 -2.657 -18.824 1.00 55.28 83 LYS A CA 1
ATOM 670 C C . LYS A 1 83 ? 32.305 -4.123 -19.266 1.00 55.28 83 LYS A C 1
ATOM 672 O O . LYS A 1 83 ? 32.987 -4.475 -20.217 1.00 55.28 83 LYS A O 1
ATOM 677 N N . TYR A 1 84 ? 31.538 -4.976 -18.585 1.00 55.22 84 TYR A N 1
ATOM 678 C CA . TYR A 1 84 ? 31.465 -6.407 -18.903 1.00 55.22 84 TYR A CA 1
ATOM 679 C C . TYR A 1 84 ? 30.350 -6.745 -19.892 1.00 55.22 84 TYR A C 1
ATOM 681 O O . TYR A 1 84 ? 30.414 -7.801 -20.517 1.00 55.22 84 TYR A O 1
ATOM 689 N N . LYS A 1 85 ? 29.366 -5.855 -20.091 1.00 56.69 85 LYS A N 1
ATOM 690 C CA . LYS A 1 85 ? 28.346 -6.050 -21.134 1.00 56.69 85 LYS A CA 1
ATOM 691 C C . LYS A 1 85 ? 28.966 -6.065 -22.533 1.00 56.69 85 LYS A C 1
ATOM 693 O O . LYS A 1 85 ? 28.589 -6.903 -23.339 1.00 56.69 85 LYS A O 1
ATOM 698 N N . ASP A 1 86 ? 29.981 -5.236 -22.763 1.00 54.97 86 ASP A N 1
ATOM 699 C CA . ASP A 1 86 ? 30.711 -5.199 -24.038 1.00 54.97 86 ASP A CA 1
ATOM 700 C C . ASP A 1 86 ? 31.663 -6.399 -24.219 1.00 54.97 86 ASP A C 1
ATOM 702 O O . ASP A 1 86 ? 32.099 -6.688 -25.330 1.00 54.97 86 ASP A O 1
ATOM 706 N N . ILE A 1 87 ? 31.994 -7.110 -23.131 1.00 58.53 87 ILE A N 1
ATOM 707 C CA . ILE A 1 87 ? 32.897 -8.274 -23.142 1.00 58.53 87 ILE A CA 1
ATOM 708 C C . ILE A 1 87 ? 32.132 -9.559 -23.480 1.00 58.53 87 ILE A C 1
ATOM 710 O O . ILE A 1 87 ? 32.673 -10.441 -24.149 1.00 58.53 87 ILE A O 1
ATOM 714 N N . ILE A 1 88 ? 30.867 -9.672 -23.065 1.00 62.72 88 ILE A N 1
ATOM 715 C CA . ILE A 1 88 ? 30.014 -10.811 -23.423 1.00 62.72 88 ILE A CA 1
ATOM 716 C C . ILE A 1 88 ? 29.372 -10.538 -24.785 1.00 62.72 88 ILE A C 1
ATOM 718 O O . ILE A 1 88 ? 28.189 -10.226 -24.905 1.00 62.72 88 ILE A O 1
ATOM 722 N N . ARG A 1 89 ? 30.181 -10.662 -25.840 1.00 66.62 89 ARG A N 1
ATOM 723 C CA . ARG A 1 89 ? 29.683 -10.760 -27.213 1.00 66.62 89 ARG A CA 1
ATOM 724 C C . ARG A 1 89 ? 28.844 -12.035 -27.319 1.00 66.62 89 ARG A C 1
ATOM 726 O O . ARG A 1 89 ? 29.378 -13.130 -27.152 1.00 66.62 89 ARG A O 1
ATOM 733 N N . GLN A 1 90 ? 27.549 -11.902 -27.600 1.00 63.94 90 GLN A N 1
ATOM 734 C CA . GLN A 1 90 ? 26.745 -13.053 -28.008 1.00 63.94 90 GLN A CA 1
ATOM 735 C C . GLN A 1 90 ? 27.317 -13.573 -29.339 1.00 63.94 90 GLN A C 1
ATOM 737 O O . GLN A 1 90 ? 27.447 -12.778 -30.275 1.00 63.94 90 GLN A O 1
ATOM 742 N N . PRO A 1 91 ? 27.729 -14.849 -29.440 1.00 60.38 91 PRO A N 1
ATOM 743 C CA . PRO A 1 91 ? 28.125 -15.414 -30.724 1.00 60.38 91 PRO A CA 1
ATOM 744 C C . PRO A 1 91 ? 26.917 -15.361 -31.669 1.00 60.38 91 PRO A C 1
ATOM 746 O O . PRO A 1 91 ? 25.802 -15.696 -31.268 1.00 60.38 91 PRO A O 1
ATOM 749 N N . SER A 1 92 ? 27.121 -14.897 -32.904 1.00 64.31 92 SER A N 1
ATOM 750 C CA . SER A 1 92 ? 26.079 -14.920 -33.939 1.00 64.31 92 SER A CA 1
ATOM 751 C C . SER A 1 92 ? 25.655 -16.363 -34.231 1.00 64.31 92 SER A C 1
ATOM 753 O O . SER A 1 92 ? 26.444 -17.278 -34.011 1.00 64.31 92 SER A O 1
ATOM 755 N N . GLU A 1 93 ? 24.445 -16.590 -34.755 1.00 63.34 93 GLU A N 1
ATOM 756 C CA . GLU A 1 93 ? 23.934 -17.946 -35.051 1.00 63.34 93 GLU A CA 1
ATOM 757 C C . GLU A 1 93 ? 24.892 -18.800 -35.899 1.00 63.34 93 GLU A C 1
ATOM 759 O O . GLU A 1 93 ? 24.960 -20.017 -35.725 1.00 63.34 93 GLU A O 1
ATOM 764 N N . ASP A 1 94 ? 25.692 -18.161 -36.752 1.00 64.44 94 ASP A N 1
ATOM 765 C CA . ASP A 1 94 ? 26.702 -18.814 -37.590 1.00 64.44 94 ASP A CA 1
ATOM 766 C C . ASP A 1 94 ? 27.953 -19.295 -36.818 1.00 64.44 94 ASP A C 1
ATOM 768 O O . ASP A 1 94 ? 28.692 -20.144 -37.314 1.00 64.44 94 ASP A O 1
ATOM 772 N N . GLU A 1 95 ? 28.194 -18.785 -35.604 1.00 66.56 95 GLU A N 1
ATOM 773 C CA . GLU A 1 95 ? 29.278 -19.202 -34.694 1.00 66.56 95 GLU A CA 1
ATOM 774 C C . GLU A 1 95 ? 28.826 -20.262 -33.672 1.00 66.56 95 GLU A C 1
ATOM 776 O O . GLU A 1 95 ? 29.648 -20.815 -32.935 1.00 66.56 95 GLU A O 1
ATOM 781 N N . ILE A 1 96 ? 27.528 -20.574 -33.617 1.00 72.38 96 ILE A N 1
ATOM 782 C CA . ILE A 1 96 ? 26.993 -21.600 -32.722 1.00 72.38 96 ILE A CA 1
ATOM 783 C C . ILE A 1 96 ? 27.316 -22.978 -33.310 1.00 72.38 96 ILE A C 1
ATOM 785 O O . ILE A 1 96 ? 26.882 -23.333 -34.408 1.00 72.38 96 ILE A O 1
ATOM 789 N N . ILE A 1 97 ? 28.067 -23.794 -32.564 1.00 71.75 97 ILE A N 1
ATOM 790 C CA . ILE A 1 97 ? 28.363 -25.177 -32.957 1.00 71.75 97 ILE A CA 1
ATOM 791 C C . ILE A 1 97 ? 27.040 -25.947 -33.053 1.00 71.75 97 ILE A C 1
ATOM 793 O O . ILE A 1 97 ? 26.382 -26.205 -32.044 1.00 71.75 97 ILE A O 1
ATOM 797 N N . LYS A 1 98 ? 26.650 -26.335 -34.273 1.00 72.25 98 LYS A N 1
ATOM 798 C CA . LYS A 1 98 ? 25.460 -27.160 -34.517 1.00 72.25 98 LYS A CA 1
ATOM 799 C C . LYS A 1 98 ? 25.694 -28.565 -33.967 1.00 72.25 98 LYS A C 1
ATOM 801 O O . LYS A 1 98 ? 26.353 -29.389 -34.599 1.00 72.25 98 LYS A O 1
ATOM 806 N N . LEU A 1 99 ? 25.165 -28.831 -32.775 1.00 73.06 99 LEU A N 1
ATOM 807 C CA . LEU A 1 99 ? 25.218 -30.154 -32.165 1.00 73.06 99 LEU A CA 1
ATOM 808 C C . LEU A 1 99 ? 24.227 -31.087 -32.871 1.00 73.06 99 LEU A C 1
ATOM 810 O O . LEU A 1 99 ? 23.067 -30.729 -33.084 1.00 73.06 99 LEU A O 1
ATOM 814 N N . ALA A 1 100 ? 24.680 -32.288 -33.233 1.00 76.94 100 ALA A N 1
ATOM 815 C CA . ALA A 1 100 ? 23.789 -33.309 -33.767 1.00 76.94 100 ALA A CA 1
ATOM 816 C C . ALA A 1 100 ? 22.693 -33.643 -32.734 1.00 76.94 100 ALA A C 1
ATOM 818 O O . ALA A 1 100 ? 22.975 -33.659 -31.530 1.00 76.94 100 ALA A O 1
ATOM 819 N N . PRO A 1 101 ? 21.450 -33.914 -33.174 1.00 78.44 101 PRO A N 1
ATOM 820 C CA . PRO A 1 101 ? 20.378 -34.262 -32.258 1.00 78.44 101 PRO A CA 1
ATOM 821 C C . PRO A 1 101 ? 20.760 -35.496 -31.425 1.00 78.44 101 PRO A C 1
ATOM 823 O O . PRO A 1 101 ? 21.349 -36.439 -31.966 1.00 78.44 101 PRO A O 1
ATOM 826 N N . PRO A 1 102 ? 20.443 -35.504 -30.117 1.00 78.75 102 PRO A N 1
ATOM 827 C CA . PRO A 1 102 ? 20.817 -36.596 -29.232 1.00 78.75 102 PRO A CA 1
ATOM 828 C C . PRO A 1 102 ? 20.228 -37.926 -29.726 1.00 78.75 102 PRO A C 1
ATOM 830 O O . PRO A 1 102 ? 19.101 -37.953 -30.235 1.00 78.75 102 PRO A O 1
ATOM 833 N N . PRO A 1 103 ? 20.971 -39.040 -29.593 1.00 81.19 103 PRO A N 1
ATOM 834 C CA . PRO A 1 103 ? 20.515 -40.336 -30.070 1.00 81.19 103 PRO A CA 1
ATOM 835 C C . PRO A 1 103 ? 19.214 -40.731 -29.370 1.00 81.19 103 PRO A C 1
ATOM 837 O O . PRO A 1 103 ? 19.073 -40.607 -28.151 1.00 81.19 103 PRO A O 1
ATOM 840 N N . LYS A 1 104 ? 18.248 -41.215 -30.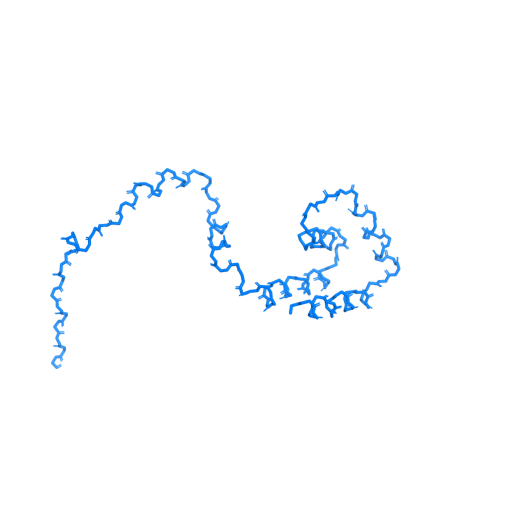155 1.00 80.19 104 LYS A N 1
ATOM 841 C CA . LYS A 1 104 ? 16.992 -41.745 -29.619 1.00 80.19 104 LYS A CA 1
ATOM 842 C C . LYS A 1 104 ? 17.315 -42.986 -28.787 1.00 80.19 104 LYS A C 1
ATOM 844 O O . LYS A 1 104 ? 18.008 -43.878 -29.273 1.00 80.19 104 LYS A O 1
ATOM 849 N N . LYS A 1 105 ? 16.829 -43.032 -27.543 1.00 72.81 105 LYS A N 1
ATOM 850 C CA . LYS A 1 105 ? 16.892 -44.253 -26.728 1.00 72.81 105 LYS A CA 1
ATOM 851 C C . LYS A 1 105 ? 16.123 -45.362 -27.455 1.00 72.81 105 LYS A C 1
ATOM 853 O O . LYS A 1 105 ? 15.000 -45.113 -27.894 1.00 72.81 105 LYS A O 1
ATOM 858 N N . ALA A 1 106 ? 16.773 -46.514 -27.617 1.00 66.06 106 ALA A N 1
ATOM 859 C CA . ALA A 1 106 ? 16.160 -47.754 -28.089 1.00 66.06 106 ALA A CA 1
ATOM 860 C C . ALA A 1 106 ? 15.260 -48.363 -27.008 1.00 66.06 106 ALA A C 1
ATOM 862 O O . ALA A 1 106 ? 15.563 -48.140 -25.811 1.00 66.06 106 ALA A O 1
#

pLDDT: mean 72.54, std 14.16, range [43.19, 90.0]

Organism: NCBI:txid2873325